Protein AF-A0A7S1LJ61-F1 (afdb_monomer)

Radius of gyration: 18.58 Å; Cα contacts (8 Å, |Δi|>4): 278; chains: 1; bounding box: 31×57×50 Å

Foldseek 3Di:
DQFPPDDDDDAPAEDDDDPQKDKDKWWFADPPDDVRHTWIKIWIAAQVPQKIWIWTDDPPRPDHIFTLDIGRHNSQKDKDWAADPPHRGTWIWIDHPVDQKIFTWDAPRPQSVVCSVDVVDDGDPDDRIGGDDMDGPCVVCVPPDDPPPDDPDD

Mean predicted aligned error: 9.32 Å

Solvent-accessible surface area (backbone atoms only — not comparable to full-atom values): 9414 Å² total; per-residue (Å²): 120,72,57,94,94,57,85,85,63,89,66,84,45,66,83,91,73,64,95,71,50,44,79,44,82,45,69,30,42,56,97,85,51,59,98,84,51,53,48,33,31,41,38,36,29,26,56,89,73,32,27,34,38,32,29,39,52,54,87,56,60,88,47,62,56,41,81,64,49,76,44,88,33,71,22,69,45,44,76,46,77,42,82,47,92,95,51,47,57,41,37,34,36,39,33,33,86,91,47,74,44,31,32,41,23,45,58,46,51,68,63,38,49,49,23,71,74,36,87,89,43,75,67,65,90,68,62,50,70,37,82,73,46,76,45,51,53,68,72,79,52,66,73,78,88,83,80,90,82,86,88,84,87,133

pLDDT: mean 79.07, std 14.18, range [35.69, 95.31]

Organism: Alexandrium catenella (NCBI:txid2925)

Nearest PDB structures (foldseek):
  5ee2-assembly1_A  TM=3.865E-01  e=3.041E+00  Neisseria gonorrhoeae FA 1090
  6ww7-assembly1_A  TM=4.363E-01  e=5.868E+00  Homo sapiens
  8eoi-assembly1_A  TM=4.225E-01  e=4.713E+00  Homo sapiens
  4dy7-assembly1_C  TM=2.959E-01  e=4.224E+00  Homo sapiens
  3f5n-assembly3_C  TM=3.085E-01  e=8.610E+00  Homo sapiens

Sequence (154 aa):
IADPGKPWTKLSQVPKFSPKVRLLPVYTKTRAGTVGDFEVALFCVDKGTNEITIYHVPKDTEKPWLLVSTLPFPGDTRLSCIYVPGKPEPLLMAGSPTERMQKLCHLNLIEWCTAKLDERMSPPKAPVIEEKFSRKMASLWPEGGRDTSQEAAA

Structure (mmCIF, N/CA/C/O backbone):
data_AF-A0A7S1LJ61-F1
#
_entry.id   AF-A0A7S1LJ61-F1
#
loop_
_atom_site.group_PDB
_atom_site.id
_atom_site.type_symbol
_atom_site.label_atom_id
_atom_site.label_alt_id
_atom_site.label_comp_id
_atom_site.label_asym_id
_atom_site.label_entity_id
_atom_site.label_seq_id
_atom_site.pdbx_PDB_ins_code
_atom_site.Cartn_x
_atom_site.Cartn_y
_atom_site.Cartn_z
_atom_site.occupancy
_atom_site.B_iso_or_equiv
_atom_site.auth_seq_id
_atom_site.auth_comp_id
_atom_site.auth_asym_id
_atom_site.auth_atom_id
_atom_site.pdbx_PDB_model_num
ATOM 1 N N . ILE A 1 1 ? -8.818 -9.831 -5.832 1.00 58.34 1 ILE A N 1
ATOM 2 C CA . ILE A 1 1 ? -7.838 -9.054 -6.631 1.00 58.34 1 ILE A CA 1
ATOM 3 C C . ILE A 1 1 ? -6.490 -9.744 -6.459 1.00 58.34 1 ILE A C 1
ATOM 5 O O . ILE A 1 1 ? -5.686 -9.294 -5.664 1.00 58.34 1 ILE A O 1
ATOM 9 N N . ALA A 1 2 ? -6.309 -10.916 -7.064 1.00 56.06 2 ALA A N 1
ATOM 10 C CA . ALA A 1 2 ? -5.091 -11.709 -6.864 1.00 56.06 2 ALA A CA 1
ATOM 11 C C . ALA A 1 2 ? -4.227 -11.753 -8.130 1.00 56.06 2 ALA A C 1
ATOM 13 O O . ALA A 1 2 ? -3.018 -11.897 -8.030 1.00 56.06 2 ALA A O 1
ATOM 14 N N . ASP A 1 3 ? -4.836 -11.577 -9.308 1.00 62.16 3 ASP A N 1
ATOM 15 C CA . ASP A 1 3 ? -4.152 -11.766 -10.582 1.00 62.16 3 ASP A CA 1
ATOM 16 C C . ASP A 1 3 ? -4.640 -10.742 -11.629 1.00 62.16 3 ASP A C 1
ATOM 18 O O . ASP A 1 3 ? -5.834 -10.731 -11.968 1.00 62.16 3 ASP A O 1
ATOM 22 N N . PRO A 1 4 ? -3.771 -9.825 -12.095 1.00 63.12 4 PRO A N 1
ATOM 23 C CA . PRO A 1 4 ? -4.104 -8.873 -13.148 1.00 63.12 4 PRO A CA 1
ATOM 24 C C . PRO A 1 4 ? -4.562 -9.577 -14.435 1.00 63.12 4 PRO A C 1
ATOM 26 O O . PRO A 1 4 ? -3.867 -10.423 -14.980 1.00 63.12 4 PRO A O 1
ATOM 29 N N . GLY A 1 5 ? -5.726 -9.194 -14.965 1.00 66.75 5 GLY A N 1
ATOM 30 C CA . GLY A 1 5 ? -6.249 -9.745 -16.224 1.00 66.75 5 GLY A CA 1
ATOM 31 C C . GLY A 1 5 ? -7.069 -11.032 -16.084 1.00 66.75 5 GLY A C 1
ATOM 32 O O . GLY A 1 5 ? -7.640 -11.484 -17.075 1.00 66.75 5 GLY A O 1
ATOM 33 N N . LYS A 1 6 ? -7.205 -11.591 -14.872 1.00 70.62 6 LYS A N 1
ATOM 34 C CA . LYS A 1 6 ? -8.151 -12.682 -14.589 1.00 70.62 6 LYS A CA 1
ATOM 35 C C . LYS A 1 6 ? -9.503 -12.163 -14.071 1.00 70.62 6 LYS A C 1
ATOM 37 O O . LYS A 1 6 ? -9.570 -11.056 -13.524 1.00 70.62 6 LYS A O 1
ATOM 42 N N . PRO A 1 7 ? -10.587 -12.957 -14.205 1.00 74.94 7 PRO A N 1
ATOM 43 C CA . PRO A 1 7 ? -11.877 -12.641 -13.602 1.00 74.94 7 PRO A CA 1
ATOM 44 C C . PRO A 1 7 ? -11.768 -12.404 -12.096 1.00 74.94 7 PRO A C 1
ATOM 46 O O . PRO A 1 7 ? -10.945 -13.003 -11.402 1.00 74.94 7 PRO A O 1
ATOM 49 N N . TRP A 1 8 ? -12.613 -11.519 -11.576 1.00 76.12 8 TRP A N 1
ATOM 50 C CA . TRP A 1 8 ? -12.607 -11.202 -10.155 1.00 76.12 8 TRP A CA 1
ATOM 51 C C . TRP A 1 8 ? -13.253 -12.319 -9.341 1.00 76.12 8 TRP A C 1
ATOM 53 O O . TRP A 1 8 ? -14.421 -12.649 -9.534 1.00 76.12 8 TRP A O 1
ATOM 63 N N . THR A 1 9 ? -12.506 -12.842 -8.373 1.00 74.44 9 THR A N 1
ATOM 64 C CA . THR A 1 9 ? -13.010 -13.812 -7.397 1.00 74.44 9 THR A CA 1
ATOM 65 C C . THR A 1 9 ? -13.442 -13.105 -6.118 1.00 74.44 9 THR A C 1
ATOM 67 O O . THR A 1 9 ? -12.702 -12.279 -5.569 1.00 74.44 9 THR A O 1
ATOM 70 N N . LYS A 1 10 ? -14.635 -13.444 -5.624 1.00 75.75 10 LYS A N 1
ATOM 71 C CA . LYS A 1 10 ? -15.120 -13.003 -4.314 1.00 75.75 10 LYS A CA 1
ATOM 72 C C . LYS A 1 10 ? -14.376 -13.761 -3.214 1.00 75.75 10 LYS A C 1
ATOM 74 O O . LYS A 1 10 ? -14.294 -14.981 -3.264 1.00 75.75 10 LYS A O 1
ATOM 79 N N . LEU A 1 11 ? -13.872 -13.039 -2.218 1.00 76.25 11 LEU A N 1
ATOM 80 C CA . LEU A 1 11 ? -13.187 -13.615 -1.059 1.00 76.25 11 LEU A CA 1
ATOM 81 C C . LEU A 1 11 ? -14.105 -13.587 0.167 1.00 76.25 11 LEU A C 1
ATOM 83 O O . LEU A 1 11 ? -14.858 -12.629 0.353 1.00 76.25 11 LEU A O 1
ATOM 87 N N . SER A 1 12 ? -14.045 -14.636 0.988 1.00 75.44 12 SER A N 1
ATOM 88 C CA . SER A 1 12 ? -14.852 -14.781 2.208 1.00 75.44 12 SER A CA 1
ATOM 89 C C . SER A 1 12 ? -14.212 -14.110 3.428 1.00 75.44 12 SER A C 1
ATOM 91 O O . SER A 1 12 ? -14.933 -13.622 4.294 1.00 75.44 12 SER A O 1
ATOM 93 N N . GLN A 1 13 ? -12.878 -14.030 3.477 1.00 83.44 13 GLN A N 1
ATOM 94 C CA . GLN A 1 13 ? -12.122 -13.502 4.618 1.00 83.44 13 GLN A CA 1
ATOM 95 C C . GLN A 1 13 ? -11.431 -12.166 4.307 1.00 83.44 13 GLN A C 1
ATOM 97 O O . GLN A 1 13 ? -10.204 -12.060 4.294 1.00 83.44 13 GLN A O 1
ATOM 102 N N . VAL A 1 14 ? -12.231 -11.132 4.039 1.00 85.81 14 VAL A N 1
ATOM 103 C CA . VAL A 1 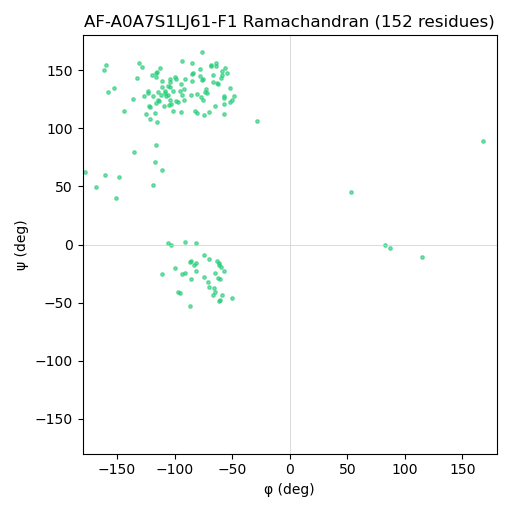14 ? -11.735 -9.766 3.797 1.00 85.81 14 VAL A CA 1
ATOM 104 C C . VAL A 1 14 ? -11.866 -8.886 5.047 1.00 85.81 14 VAL A C 1
ATOM 106 O O . VAL A 1 14 ? -12.858 -9.013 5.772 1.00 85.81 14 VAL A O 1
ATOM 109 N N . PRO A 1 15 ? -10.918 -7.963 5.304 1.00 88.94 15 PRO A N 1
ATOM 110 C CA . PRO A 1 15 ? -11.065 -6.973 6.363 1.00 88.94 15 PRO A CA 1
ATOM 111 C C . PRO A 1 15 ? -12.308 -6.105 6.145 1.00 88.94 15 PRO A C 1
ATOM 113 O O . PRO A 1 15 ? -12.712 -5.830 5.012 1.00 88.94 15 PRO A O 1
ATOM 116 N N . LYS A 1 16 ? -12.915 -5.639 7.239 1.00 88.56 16 LYS A N 1
ATOM 117 C CA . LYS A 1 16 ? -13.991 -4.646 7.163 1.00 88.56 16 LYS A CA 1
ATOM 118 C C . LYS A 1 16 ? -13.381 -3.279 6.895 1.00 88.56 16 LYS A C 1
ATOM 120 O O . LYS A 1 16 ? -12.528 -2.828 7.654 1.00 88.56 16 LYS A O 1
ATOM 125 N N . PHE A 1 17 ? -13.863 -2.608 5.857 1.00 88.31 17 PHE A N 1
ATOM 126 C CA . PHE A 1 17 ? -13.445 -1.252 5.535 1.00 88.31 17 PHE A CA 1
ATOM 127 C C . PHE A 1 17 ? -14.578 -0.253 5.739 1.00 88.31 17 PHE A C 1
ATOM 129 O O . PHE A 1 17 ? -15.756 -0.594 5.594 1.00 88.31 17 PHE A O 1
ATOM 136 N N . SER A 1 18 ? -14.224 0.995 6.045 1.00 88.44 18 SER A N 1
ATOM 137 C CA . SER A 1 18 ? -15.207 2.072 6.046 1.00 88.44 18 SER A CA 1
ATOM 138 C C . SER A 1 18 ? -15.686 2.362 4.614 1.00 88.44 18 SER A C 1
ATOM 140 O O . SER A 1 18 ? -14.935 2.166 3.655 1.00 88.44 18 SER A O 1
ATOM 142 N N . PRO A 1 19 ? -16.898 2.911 4.429 1.00 86.38 19 PRO A N 1
ATOM 143 C CA . PRO A 1 19 ? -17.390 3.296 3.103 1.00 86.38 19 PRO A CA 1
ATOM 144 C C . PRO A 1 19 ? -16.566 4.394 2.413 1.00 86.38 19 PRO A C 1
ATOM 146 O O . PRO A 1 19 ? -16.761 4.655 1.230 1.00 86.38 19 PRO A O 1
ATOM 149 N N . LYS A 1 20 ? -15.690 5.084 3.157 1.00 85.44 20 LYS A N 1
ATOM 150 C CA . LYS A 1 20 ? -14.871 6.201 2.665 1.00 85.44 20 LYS A CA 1
ATOM 151 C C . LYS A 1 20 ? -13.419 5.802 2.409 1.00 85.44 20 LYS A C 1
ATOM 153 O O . LYS A 1 20 ? -12.633 6.661 2.002 1.00 85.44 20 LYS A O 1
ATOM 158 N N . VAL A 1 21 ? -13.067 4.538 2.651 1.00 91.06 21 VAL A N 1
ATOM 159 C CA . VAL A 1 21 ? -11.721 4.033 2.407 1.00 91.06 21 VAL A CA 1
ATOM 160 C C . VAL A 1 21 ? -11.366 4.187 0.927 1.00 91.06 21 VAL A C 1
ATOM 162 O O . VAL A 1 21 ? -12.193 3.983 0.035 1.00 91.06 21 VAL A O 1
ATOM 165 N N . ARG A 1 22 ? -10.109 4.513 0.651 1.00 90.50 22 ARG A N 1
ATOM 166 C CA . ARG A 1 22 ? -9.529 4.423 -0.688 1.00 90.50 22 ARG A CA 1
ATOM 167 C C . ARG A 1 22 ? -8.610 3.224 -0.734 1.00 90.50 22 ARG A C 1
ATOM 169 O O . ARG A 1 22 ? -7.744 3.082 0.124 1.00 90.50 22 ARG A O 1
ATOM 176 N N . LEU A 1 23 ? -8.812 2.382 -1.738 1.00 90.75 23 LEU A N 1
ATOM 177 C CA . LEU A 1 23 ? -8.101 1.123 -1.892 1.00 90.75 23 LEU A CA 1
ATOM 178 C C . LEU A 1 23 ? -7.184 1.204 -3.109 1.00 90.75 23 LEU A C 1
ATOM 180 O O . LEU A 1 23 ? -7.638 1.549 -4.200 1.00 90.75 23 LEU A O 1
ATOM 184 N N . LEU A 1 24 ? -5.912 0.861 -2.926 1.00 90.94 24 LEU A N 1
ATOM 185 C CA . LEU A 1 24 ? -4.953 0.699 -4.012 1.00 90.94 24 LEU A CA 1
ATOM 186 C C . LEU A 1 24 ? -4.321 -0.697 -3.925 1.00 90.94 24 LEU A C 1
ATOM 188 O O . LEU A 1 24 ? -3.569 -0.957 -2.984 1.00 90.94 24 LEU A O 1
ATOM 192 N N . PRO A 1 25 ? -4.597 -1.600 -4.881 1.00 89.25 25 PRO A N 1
ATOM 193 C CA . PRO A 1 25 ? -3.831 -2.830 -5.003 1.00 89.25 25 PRO A CA 1
ATOM 194 C C . PRO A 1 25 ? -2.429 -2.523 -5.538 1.00 89.25 25 PRO A C 1
ATOM 196 O O . PRO A 1 25 ? -2.269 -1.838 -6.550 1.00 89.25 25 PRO A O 1
ATOM 199 N N . VAL A 1 26 ? -1.419 -3.051 -4.856 1.00 88.94 26 VAL A N 1
ATOM 200 C CA . VAL A 1 26 ? -0.005 -2.968 -5.219 1.00 88.94 26 VAL A CA 1
ATOM 201 C C . VAL A 1 26 ? 0.478 -4.373 -5.536 1.00 88.94 26 VAL A C 1
ATOM 203 O O . VAL A 1 26 ? 0.354 -5.278 -4.714 1.00 88.94 26 VAL A O 1
ATOM 206 N N . TYR A 1 27 ? 1.032 -4.538 -6.732 1.00 86.12 27 TYR A N 1
ATOM 207 C CA . TYR A 1 27 ? 1.554 -5.807 -7.222 1.00 86.12 27 TYR A CA 1
ATOM 208 C C . TYR A 1 27 ? 3.077 -5.771 -7.157 1.00 86.12 27 TYR A C 1
ATOM 210 O O . TYR A 1 27 ? 3.698 -4.877 -7.738 1.00 86.12 27 TYR A O 1
ATOM 218 N N . THR A 1 28 ? 3.679 -6.735 -6.470 1.00 85.56 28 THR A N 1
ATOM 219 C CA . THR A 1 28 ? 5.136 -6.894 -6.401 1.00 85.56 28 THR A CA 1
ATOM 220 C C . THR A 1 28 ? 5.553 -8.206 -7.049 1.00 85.56 28 THR A C 1
ATOM 222 O O . THR A 1 28 ? 4.809 -9.186 -7.051 1.00 85.56 28 THR A O 1
ATOM 225 N N . LYS A 1 29 ? 6.747 -8.225 -7.644 1.00 81.25 29 LYS A N 1
ATOM 226 C CA . LYS A 1 29 ? 7.353 -9.435 -8.208 1.00 81.25 29 LYS A CA 1
ATOM 227 C C . LYS A 1 29 ? 8.352 -9.992 -7.209 1.00 81.25 29 LYS A C 1
ATOM 229 O O . LYS A 1 29 ? 9.302 -9.305 -6.832 1.00 81.25 29 LYS A O 1
ATOM 234 N N . THR A 1 30 ? 8.186 -11.244 -6.809 1.00 69.06 30 THR A N 1
ATOM 235 C CA . THR A 1 30 ? 9.206 -11.936 -6.016 1.00 69.06 30 THR A CA 1
ATOM 236 C C . THR A 1 30 ? 10.365 -12.351 -6.924 1.00 69.06 30 THR A C 1
ATOM 238 O O . THR A 1 30 ? 10.167 -12.750 -8.070 1.00 69.06 30 THR A O 1
ATOM 241 N N . ARG A 1 31 ? 11.609 -12.252 -6.427 1.00 58.91 31 ARG A N 1
ATOM 242 C CA . ARG A 1 31 ? 12.828 -12.561 -7.210 1.00 58.91 31 ARG A CA 1
ATOM 243 C C . ARG A 1 31 ? 12.886 -14.004 -7.738 1.00 58.91 31 ARG A C 1
ATOM 245 O O . ARG A 1 31 ? 13.652 -14.258 -8.657 1.00 58.91 31 ARG A O 1
ATOM 252 N N . ALA A 1 32 ? 12.116 -14.922 -7.153 1.00 58.53 32 ALA A N 1
ATOM 253 C CA . ALA A 1 32 ? 12.102 -16.347 -7.488 1.00 58.53 32 ALA A CA 1
ATOM 254 C C . ALA A 1 32 ? 10.854 -16.794 -8.279 1.00 58.53 32 ALA A C 1
ATOM 256 O O . ALA A 1 32 ? 10.707 -17.983 -8.547 1.00 58.53 32 ALA A O 1
ATOM 257 N N . GLY A 1 33 ? 9.939 -15.876 -8.611 1.00 54.03 33 GLY A N 1
ATOM 258 C CA . GLY A 1 33 ? 8.676 -16.212 -9.269 1.00 54.03 33 GLY A CA 1
ATOM 259 C C . GLY A 1 33 ? 8.820 -16.487 -10.767 1.00 54.03 33 GLY A C 1
ATOM 260 O O . GLY A 1 33 ? 9.672 -15.914 -11.450 1.00 54.03 33 GLY A O 1
ATOM 261 N N . THR A 1 34 ? 7.942 -17.340 -11.290 1.00 52.94 34 THR A N 1
ATOM 262 C CA . THR A 1 34 ? 7.726 -17.503 -12.731 1.00 52.94 34 THR A CA 1
ATOM 263 C C . THR A 1 34 ? 7.170 -16.214 -13.343 1.00 52.94 34 THR A C 1
ATOM 265 O O . THR A 1 34 ? 6.567 -15.383 -12.661 1.00 52.94 34 THR A O 1
ATOM 268 N N . VAL A 1 35 ? 7.365 -16.012 -14.651 1.00 56.03 35 VAL A N 1
ATOM 269 C CA . VAL A 1 35 ? 6.776 -14.866 -15.362 1.00 56.03 35 VAL A CA 1
ATOM 270 C C . VAL A 1 35 ? 5.252 -14.905 -15.190 1.00 56.03 35 VAL A C 1
ATOM 272 O O . VAL A 1 35 ? 4.601 -15.801 -15.715 1.00 56.03 35 VAL A O 1
ATOM 275 N N . GLY A 1 36 ? 4.700 -13.938 -14.451 1.00 60.12 36 GLY A N 1
ATOM 276 C CA . GLY A 1 36 ? 3.266 -13.852 -14.146 1.00 60.12 36 GLY A CA 1
ATOM 277 C C . GLY A 1 36 ? 2.909 -14.016 -12.666 1.00 60.12 36 GLY A C 1
ATOM 278 O O . GLY A 1 36 ? 1.788 -13.689 -12.295 1.00 60.12 36 GLY A O 1
ATOM 279 N N . ASP A 1 37 ? 3.846 -14.437 -11.809 1.00 69.62 37 ASP A N 1
ATOM 280 C CA . ASP A 1 37 ? 3.607 -14.504 -10.365 1.00 69.62 37 ASP A CA 1
ATOM 281 C C . ASP A 1 37 ? 3.805 -13.141 -9.700 1.00 69.62 37 ASP A C 1
ATOM 283 O O . ASP A 1 37 ? 4.917 -12.607 -9.630 1.00 69.62 37 ASP A O 1
ATOM 287 N N . PHE A 1 38 ? 2.713 -12.598 -9.168 1.00 77.31 38 PHE A N 1
ATOM 288 C CA . PHE A 1 38 ? 2.723 -11.393 -8.352 1.00 77.31 38 PHE A CA 1
ATOM 289 C C . PHE A 1 38 ? 2.263 -11.711 -6.934 1.00 77.31 38 PHE A C 1
ATOM 291 O O . PHE A 1 38 ? 1.364 -12.525 -6.721 1.00 77.31 38 PHE A O 1
ATOM 298 N N . GLU A 1 39 ? 2.865 -11.029 -5.969 1.00 85.12 39 GLU A N 1
ATOM 299 C CA . GLU A 1 39 ? 2.271 -10.867 -4.649 1.00 85.12 39 GLU A CA 1
ATOM 300 C C . GLU A 1 39 ? 1.431 -9.596 -4.650 1.00 85.12 39 GLU A C 1
ATOM 302 O O . GLU A 1 39 ? 1.790 -8.593 -5.279 1.00 85.12 39 GLU A O 1
ATOM 307 N N . VAL A 1 40 ? 0.297 -9.638 -3.954 1.00 87.50 40 VAL A N 1
ATOM 308 C CA . VAL A 1 40 ? -0.624 -8.504 -3.887 1.00 87.50 40 VAL A CA 1
ATOM 309 C C . VAL A 1 40 ? -0.677 -7.971 -2.467 1.00 87.50 40 VAL A C 1
ATOM 311 O O . VAL A 1 40 ? -0.886 -8.715 -1.508 1.00 87.50 40 VAL A O 1
ATOM 314 N N . ALA A 1 41 ? -0.533 -6.658 -2.335 1.00 90.69 41 ALA A N 1
ATOM 315 C CA . ALA A 1 41 ? -0.901 -5.936 -1.130 1.00 90.69 41 ALA A CA 1
ATOM 316 C C . ALA A 1 41 ? -2.027 -4.945 -1.420 1.00 90.69 41 ALA A C 1
ATOM 318 O O . ALA A 1 41 ? -2.100 -4.381 -2.510 1.00 90.69 41 ALA A O 1
ATOM 319 N N . LEU A 1 42 ? -2.895 -4.704 -0.440 1.00 92.44 42 LEU A N 1
ATOM 320 C CA . LEU A 1 42 ? -3.913 -3.666 -0.506 1.00 92.44 42 LEU A CA 1
ATOM 321 C C . LEU A 1 42 ? -3.576 -2.528 0.451 1.00 92.44 42 LEU A C 1
ATOM 323 O O . LEU A 1 42 ? -3.509 -2.714 1.666 1.00 92.44 42 LEU A O 1
ATOM 327 N N . PHE A 1 43 ? -3.398 -1.343 -0.118 1.00 94.12 43 PHE A N 1
ATOM 328 C CA . PHE A 1 43 ? -3.176 -0.102 0.609 1.00 94.12 43 PHE A CA 1
ATOM 329 C C . PHE A 1 43 ? -4.535 0.552 0.842 1.00 94.12 43 PHE A C 1
ATOM 331 O O . PHE A 1 43 ? -5.284 0.778 -0.109 1.00 94.12 43 PHE A O 1
ATOM 338 N N . CYS A 1 44 ? -4.851 0.837 2.099 1.00 93.88 44 CYS A N 1
ATOM 339 C CA . CYS A 1 44 ? -6.152 1.327 2.534 1.00 93.88 44 CYS A CA 1
ATOM 340 C C . CYS A 1 44 ? -5.961 2.677 3.224 1.00 93.88 44 CYS A C 1
ATOM 342 O O . CYS A 1 44 ? -5.428 2.721 4.328 1.00 93.88 44 CYS A O 1
ATOM 344 N N . VAL A 1 45 ? -6.370 3.768 2.578 1.00 93.25 45 VAL A N 1
ATOM 345 C CA . VAL A 1 45 ? -6.289 5.123 3.147 1.00 93.25 45 VAL A CA 1
ATOM 346 C C . VAL A 1 45 ? -7.675 5.541 3.608 1.00 93.25 45 VAL A C 1
ATOM 348 O O . VAL A 1 45 ? -8.600 5.600 2.792 1.00 93.25 45 VAL A O 1
ATOM 351 N N . ASP A 1 46 ? -7.825 5.839 4.896 1.00 89.06 46 ASP A N 1
ATOM 352 C CA . ASP A 1 46 ? -9.100 6.273 5.467 1.00 89.06 46 ASP A CA 1
ATOM 353 C C . ASP A 1 46 ? -9.026 7.726 5.957 1.00 89.06 46 ASP A C 1
ATOM 355 O O . ASP A 1 46 ? -8.212 8.093 6.807 1.00 89.06 46 ASP A O 1
ATOM 359 N N . LYS A 1 47 ? -9.928 8.569 5.436 1.00 82.69 47 LYS A N 1
ATOM 360 C CA . LYS A 1 47 ? -10.063 9.974 5.845 1.00 82.69 47 LYS A CA 1
ATOM 361 C C . LYS A 1 47 ? -10.450 10.128 7.317 1.00 82.69 47 LYS A C 1
ATOM 363 O O . LYS A 1 47 ? -10.131 11.149 7.917 1.00 82.69 47 LYS A O 1
ATOM 368 N N . GLY A 1 48 ? -11.169 9.159 7.879 1.00 86.00 48 GLY A N 1
ATOM 369 C CA . GLY A 1 48 ? -11.618 9.195 9.267 1.00 86.00 48 GLY A CA 1
ATOM 370 C C . GLY A 1 48 ? -10.482 9.017 10.270 1.00 86.00 48 GLY A C 1
ATOM 371 O O . GLY A 1 48 ? -10.506 9.664 11.311 1.00 86.00 48 GLY A O 1
ATOM 372 N N . THR A 1 49 ? -9.493 8.177 9.954 1.00 88.12 49 THR A N 1
ATOM 373 C CA . THR A 1 49 ? -8.400 7.844 10.883 1.00 88.12 49 THR A CA 1
ATOM 374 C C . THR A 1 49 ? -7.114 8.614 10.607 1.00 88.12 49 THR A C 1
ATOM 376 O O . THR A 1 49 ? -6.305 8.754 11.515 1.00 88.12 49 THR A O 1
ATOM 379 N N . ASN A 1 50 ? -6.930 9.165 9.398 1.00 89.56 50 ASN A N 1
ATOM 380 C CA . ASN A 1 50 ? -5.638 9.707 8.951 1.00 89.56 50 ASN A CA 1
ATOM 381 C C . ASN A 1 50 ? -4.508 8.679 9.096 1.00 89.56 50 ASN A C 1
ATOM 383 O O . ASN A 1 50 ? -3.400 8.978 9.549 1.00 89.56 50 ASN A O 1
ATOM 387 N N . GLU A 1 51 ? -4.809 7.457 8.672 1.00 92.06 51 GLU A N 1
ATOM 388 C CA . GLU A 1 51 ? -3.861 6.360 8.620 1.00 92.06 51 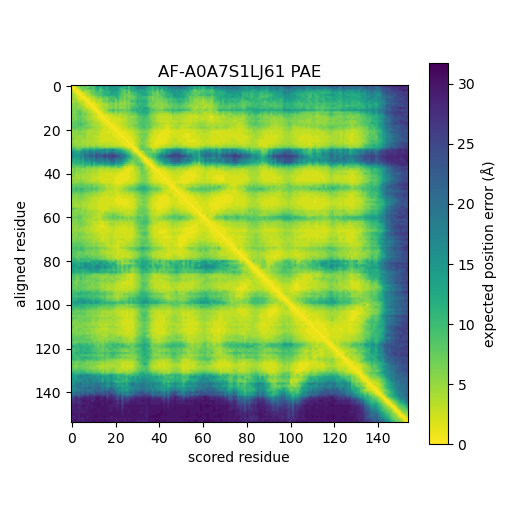GLU A CA 1
ATOM 389 C C . GLU A 1 51 ? -3.912 5.687 7.254 1.00 92.06 51 GLU A C 1
ATOM 391 O O . GLU A 1 51 ? -4.926 5.706 6.542 1.00 92.06 51 GLU A O 1
ATOM 396 N N . ILE A 1 52 ? -2.798 5.044 6.918 1.00 93.44 52 ILE A N 1
ATOM 397 C CA . ILE A 1 52 ? -2.761 4.023 5.890 1.00 93.44 52 ILE A CA 1
ATOM 398 C C . ILE A 1 52 ? -2.585 2.658 6.539 1.00 93.44 52 ILE A C 1
ATOM 400 O O . ILE A 1 52 ? -1.660 2.436 7.321 1.00 93.44 52 ILE A O 1
ATOM 404 N N . THR A 1 53 ? -3.467 1.733 6.184 1.00 95.31 53 THR A N 1
ATOM 405 C CA . THR A 1 53 ? -3.378 0.328 6.573 1.00 95.31 53 THR A CA 1
ATOM 406 C C . THR A 1 53 ? -2.997 -0.504 5.360 1.00 95.31 53 THR A C 1
ATOM 408 O O . THR A 1 53 ? -3.599 -0.378 4.292 1.00 95.31 53 THR A O 1
ATOM 411 N N . ILE A 1 54 ? -1.992 -1.358 5.513 1.00 94.69 54 ILE A N 1
ATOM 412 C CA . ILE A 1 54 ? -1.449 -2.175 4.432 1.00 94.69 54 ILE A CA 1
ATOM 413 C C . ILE A 1 54 ? -1.693 -3.637 4.770 1.00 94.69 54 ILE A C 1
ATOM 415 O O . ILE A 1 54 ? -1.226 -4.133 5.797 1.00 94.69 54 ILE A O 1
ATOM 419 N N . TYR A 1 55 ? -2.402 -4.325 3.883 1.00 94.38 55 TYR A N 1
ATOM 420 C CA . TYR A 1 55 ? -2.659 -5.755 3.988 1.00 94.38 55 TYR A CA 1
ATOM 421 C C . TYR A 1 55 ? -1.920 -6.513 2.900 1.00 94.38 55 TYR A C 1
ATOM 423 O O . TYR A 1 55 ? -1.905 -6.075 1.756 1.00 94.38 55 TYR A O 1
ATOM 431 N N . HIS A 1 56 ? -1.379 -7.676 3.231 1.00 91.31 56 HIS A N 1
ATOM 432 C CA . HIS A 1 56 ? -0.997 -8.679 2.253 1.00 91.31 56 HIS A CA 1
ATOM 433 C C . HIS A 1 56 ? -2.221 -9.547 1.934 1.00 91.31 56 HIS A C 1
ATOM 435 O O . HIS A 1 56 ? -2.906 -10.034 2.840 1.00 91.31 56 HIS A O 1
ATOM 441 N N . VAL A 1 57 ? -2.514 -9.699 0.643 1.00 89.06 57 VAL A N 1
ATOM 442 C CA . VAL A 1 57 ? -3.642 -10.485 0.142 1.00 89.06 57 VAL A CA 1
ATOM 443 C C . VAL A 1 57 ? -3.126 -11.888 -0.185 1.00 89.06 57 VAL A C 1
ATOM 445 O O . VAL A 1 57 ? -2.322 -12.023 -1.109 1.00 89.06 57 VAL A O 1
ATOM 448 N N . PRO A 1 58 ? -3.565 -12.934 0.536 1.00 84.44 58 PRO A N 1
ATOM 449 C CA . PRO A 1 58 ? -3.086 -14.286 0.294 1.00 84.44 58 PRO A CA 1
ATOM 450 C C . PRO A 1 58 ? -3.548 -14.795 -1.075 1.00 84.44 58 PRO A C 1
ATOM 452 O O . PRO A 1 58 ? -4.658 -14.504 -1.527 1.00 84.44 58 PRO A O 1
ATOM 455 N N . LYS A 1 59 ? -2.701 -15.607 -1.721 1.00 80.19 59 LYS A N 1
ATOM 456 C CA . LYS A 1 59 ? -3.074 -16.346 -2.941 1.00 80.19 59 LYS A CA 1
ATOM 457 C C . LYS A 1 59 ? -4.152 -17.392 -2.661 1.00 80.19 59 LYS A C 1
ATOM 459 O O . LYS A 1 59 ? -5.043 -17.599 -3.478 1.00 80.19 59 LYS A O 1
ATOM 464 N N . ASP A 1 60 ? -4.056 -18.031 -1.500 1.00 82.44 60 ASP A N 1
ATOM 465 C CA . ASP A 1 60 ? -5.070 -18.940 -0.985 1.00 82.44 60 ASP A CA 1
ATOM 466 C C . ASP A 1 60 ? -6.278 -18.136 -0.489 1.00 82.44 60 ASP A C 1
ATOM 468 O O . ASP A 1 60 ? -6.199 -17.406 0.501 1.00 82.44 60 ASP A O 1
ATOM 472 N N . THR A 1 61 ? -7.395 -18.264 -1.202 1.00 77.00 61 THR A N 1
ATOM 473 C CA . THR A 1 61 ? -8.613 -17.484 -0.965 1.00 77.00 61 THR A CA 1
ATOM 474 C C . THR A 1 61 ? -9.342 -17.844 0.326 1.00 77.00 61 THR A C 1
ATOM 476 O O . THR A 1 61 ? -10.247 -17.109 0.728 1.00 77.00 61 THR A O 1
ATOM 479 N N . GLU A 1 62 ? -8.977 -18.960 0.960 1.00 83.31 62 GLU A N 1
ATOM 480 C CA . GLU A 1 62 ? -9.553 -19.397 2.234 1.00 83.31 62 GLU A CA 1
ATOM 481 C C . GLU A 1 62 ? -8.842 -18.778 3.442 1.00 83.31 62 GLU A C 1
ATOM 483 O O . GLU A 1 62 ? -9.389 -18.775 4.547 1.00 83.31 62 GLU A O 1
ATOM 488 N N . LYS A 1 63 ? -7.647 -18.207 3.240 1.00 85.44 63 LYS A N 1
ATOM 489 C CA . LYS A 1 63 ? -6.871 -17.570 4.306 1.00 85.44 63 LYS A CA 1
ATOM 490 C C . LYS A 1 63 ? -7.286 -16.112 4.527 1.00 85.44 63 LYS A C 1
ATOM 492 O O . LYS A 1 63 ? -7.627 -15.407 3.572 1.00 85.44 63 LYS A O 1
ATOM 497 N N . PRO A 1 64 ? -7.213 -15.624 5.777 1.00 88.62 64 PRO A N 1
ATOM 498 C CA . PRO A 1 64 ? -7.457 -14.222 6.068 1.00 88.62 64 PRO A CA 1
ATOM 499 C C . PRO A 1 64 ? -6.349 -13.348 5.489 1.00 88.62 64 PRO A C 1
ATOM 501 O O . PRO A 1 64 ? -5.198 -13.762 5.341 1.00 88.62 64 PRO A O 1
ATOM 504 N N . TRP A 1 65 ? -6.697 -12.097 5.210 1.00 90.62 65 TRP A N 1
ATOM 505 C CA . TRP A 1 65 ? -5.713 -11.089 4.839 1.00 90.62 65 TRP A CA 1
ATOM 506 C C . TRP A 1 65 ? -4.795 -10.785 6.018 1.00 90.62 65 TRP A C 1
ATOM 508 O O . TRP A 1 65 ? -5.244 -10.670 7.159 1.00 90.62 65 TRP A O 1
ATOM 518 N N . LEU A 1 66 ? -3.510 -10.609 5.730 1.00 90.94 66 LEU A N 1
ATOM 519 C CA . LEU A 1 66 ? -2.493 -10.394 6.750 1.00 90.94 66 LEU A CA 1
ATOM 520 C C . LEU A 1 66 ? -2.217 -8.901 6.904 1.00 90.94 66 LEU A C 1
ATOM 522 O O . LEU A 1 66 ? -1.838 -8.239 5.940 1.00 90.94 66 LEU A O 1
ATOM 526 N N . LEU A 1 67 ? -2.388 -8.360 8.111 1.00 93.62 67 LEU A N 1
ATOM 527 C CA . LEU A 1 67 ? -2.023 -6.975 8.401 1.00 93.62 67 LEU A CA 1
ATOM 528 C C . LEU A 1 67 ? -0.495 -6.829 8.406 1.00 93.62 67 LEU A C 1
ATOM 530 O O . LEU A 1 67 ? 0.194 -7.367 9.276 1.00 93.62 67 LEU A O 1
ATOM 534 N N . VAL A 1 68 ? 0.027 -6.067 7.447 1.00 93.62 68 VAL A N 1
ATOM 535 C CA . VAL A 1 68 ? 1.465 -5.817 7.305 1.00 93.62 68 VAL A CA 1
ATOM 536 C C . VAL A 1 68 ? 1.884 -4.640 8.172 1.00 93.62 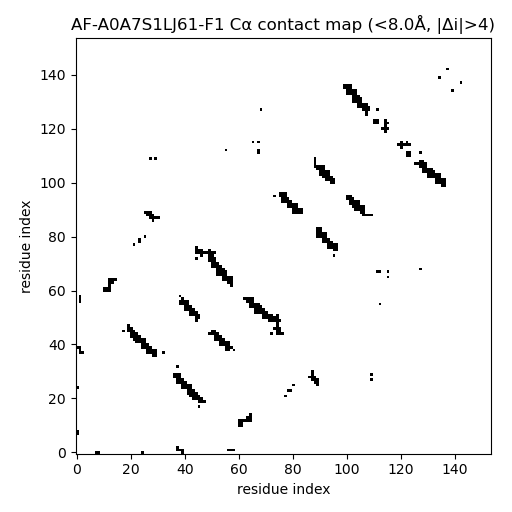68 VAL A C 1
ATOM 538 O O . VAL A 1 68 ? 2.809 -4.759 8.977 1.00 93.62 68 VAL A O 1
ATOM 541 N N . SER A 1 69 ? 1.201 -3.504 8.026 1.00 93.25 69 SER A N 1
ATOM 542 C CA . SER A 1 69 ? 1.545 -2.275 8.738 1.00 93.25 69 SER A CA 1
ATOM 543 C C . SER A 1 69 ? 0.368 -1.305 8.804 1.00 93.25 69 SER A C 1
ATOM 545 O O . SER A 1 69 ? -0.492 -1.299 7.921 1.00 93.25 69 SER A O 1
ATOM 547 N N . THR A 1 70 ? 0.385 -0.459 9.830 1.00 93.62 70 THR A N 1
ATOM 548 C CA . THR A 1 70 ? -0.458 0.731 9.952 1.00 93.62 70 THR A CA 1
ATOM 549 C C . THR A 1 70 ? 0.460 1.911 10.226 1.00 93.62 70 THR A C 1
ATOM 551 O O . THR A 1 70 ? 1.301 1.837 11.123 1.00 93.62 70 THR A O 1
ATOM 554 N N . LEU A 1 71 ? 0.330 2.977 9.441 1.00 92.25 71 LEU A N 1
ATOM 555 C CA . LEU A 1 71 ? 1.196 4.152 9.522 1.00 92.25 71 LEU A CA 1
ATOM 556 C C . LEU A 1 71 ? 0.344 5.430 9.536 1.00 92.25 71 LEU A C 1
ATOM 558 O O . LEU A 1 71 ? -0.648 5.490 8.803 1.00 92.25 71 LEU A O 1
ATOM 562 N N . PRO A 1 72 ? 0.738 6.470 10.295 1.00 91.00 72 PRO A N 1
ATOM 563 C CA . PRO A 1 72 ? 0.133 7.792 10.174 1.00 91.00 72 PRO A CA 1
ATOM 564 C C . PRO A 1 72 ? 0.264 8.302 8.737 1.00 91.00 72 PRO A C 1
ATOM 566 O O . PRO A 1 72 ? 1.363 8.317 8.175 1.00 91.00 72 PRO A O 1
ATOM 569 N N . PHE A 1 73 ? -0.851 8.694 8.123 1.00 89.31 73 PHE A N 1
ATOM 570 C CA . PHE A 1 73 ? -0.872 9.097 6.719 1.00 89.31 73 PHE A CA 1
ATOM 571 C C . PHE A 1 73 ? -2.082 9.988 6.423 1.00 89.31 73 PHE A C 1
ATOM 573 O O . PHE A 1 73 ? -3.194 9.610 6.780 1.00 89.31 73 PHE A O 1
ATOM 580 N N . PRO A 1 74 ? -1.940 11.147 5.752 1.00 88.56 74 PRO A N 1
ATOM 581 C CA . PRO A 1 74 ? -3.075 12.044 5.551 1.00 88.56 74 PRO A CA 1
ATOM 582 C C . PRO A 1 74 ? -4.219 11.328 4.827 1.00 88.56 74 PRO A C 1
ATOM 584 O O . PRO A 1 74 ? -4.046 10.813 3.718 1.00 88.56 74 PRO A O 1
ATOM 587 N N . GLY A 1 75 ? -5.394 11.266 5.451 1.00 86.88 75 GLY A N 1
ATOM 588 C CA . GLY A 1 75 ? -6.470 10.389 4.990 1.00 86.88 75 GLY A CA 1
ATOM 589 C C . GLY A 1 75 ? -7.187 10.888 3.726 1.00 86.88 75 GLY A C 1
ATOM 590 O O . GLY A 1 75 ? -7.987 10.181 3.113 1.00 86.88 75 GLY A O 1
ATOM 591 N N . ASP A 1 76 ? -6.896 12.113 3.292 1.00 87.69 76 ASP A N 1
ATOM 592 C CA . ASP A 1 76 ? -7.320 12.650 2.003 1.00 87.69 76 ASP A CA 1
ATOM 593 C C . ASP A 1 76 ? -6.301 12.411 0.878 1.00 87.69 76 ASP A C 1
ATOM 595 O O . ASP A 1 76 ? -6.578 12.784 -0.268 1.00 87.69 76 ASP A O 1
ATOM 599 N N . THR A 1 77 ? -5.190 11.723 1.160 1.00 87.69 77 THR A N 1
ATOM 600 C CA . THR A 1 77 ? -4.168 11.380 0.170 1.00 87.69 77 THR A CA 1
ATOM 601 C C . THR A 1 77 ? -4.730 10.483 -0.926 1.00 87.69 77 THR A C 1
ATOM 603 O O . THR A 1 77 ? -5.530 9.567 -0.704 1.00 87.69 77 THR A O 1
ATOM 606 N N . ARG A 1 78 ? -4.335 10.775 -2.160 1.00 87.62 78 ARG A N 1
ATOM 607 C CA . ARG A 1 78 ? -4.549 9.924 -3.325 1.00 87.62 78 ARG A CA 1
ATOM 608 C C . ARG A 1 78 ? -3.252 9.195 -3.614 1.00 87.62 78 ARG A C 1
ATOM 610 O O . ARG A 1 78 ? -2.189 9.807 -3.639 1.00 87.62 78 ARG A O 1
ATOM 617 N N . LEU A 1 79 ? -3.372 7.893 -3.816 1.00 86.88 79 LEU A N 1
ATOM 618 C CA . LEU A 1 79 ? -2.259 7.020 -4.127 1.00 86.88 79 LEU A CA 1
ATOM 619 C C . LEU A 1 79 ? -2.362 6.588 -5.586 1.00 86.88 79 LEU A C 1
ATOM 621 O O . LEU A 1 79 ? -3.421 6.148 -6.033 1.00 86.88 79 LEU A O 1
ATOM 625 N N . SER A 1 80 ? -1.257 6.689 -6.309 1.00 82.44 80 SER A N 1
ATOM 626 C CA . SER A 1 80 ? -1.116 6.184 -7.671 1.00 82.44 80 SER A CA 1
ATOM 627 C C . SER A 1 80 ? 0.219 5.473 -7.794 1.00 82.44 80 SER A C 1
ATOM 629 O O . SER A 1 80 ? 1.261 6.036 -7.483 1.00 82.44 80 SER A O 1
ATOM 631 N N . CYS A 1 81 ? 0.200 4.222 -8.229 1.00 78.19 81 CYS A N 1
ATOM 632 C CA . CYS A 1 81 ? 1.414 3.436 -8.381 1.00 78.19 81 CYS A CA 1
ATOM 633 C C . CYS A 1 81 ? 2.128 3.797 -9.696 1.00 78.19 81 CYS A C 1
ATOM 635 O O . CYS A 1 81 ? 1.498 3.803 -10.753 1.00 78.19 81 CYS A O 1
ATOM 637 N N . ILE A 1 82 ? 3.431 4.084 -9.631 1.00 75.00 82 ILE A N 1
ATOM 638 C CA . ILE A 1 82 ? 4.308 4.219 -10.798 1.00 75.00 82 ILE A CA 1
ATOM 639 C C . ILE A 1 82 ? 5.118 2.933 -10.935 1.00 75.00 82 ILE A C 1
ATOM 641 O O . ILE A 1 82 ? 5.967 2.600 -10.108 1.00 75.00 82 ILE A O 1
ATOM 645 N N . TYR A 1 83 ? 4.875 2.214 -12.022 1.00 73.56 83 TYR A N 1
ATOM 646 C CA . TYR A 1 83 ? 5.659 1.043 -12.381 1.00 73.56 83 TYR A CA 1
ATOM 647 C C . TYR A 1 83 ? 7.048 1.446 -12.891 1.00 73.56 83 TYR A C 1
ATOM 649 O O . TYR A 1 83 ? 7.172 2.315 -13.754 1.00 73.56 83 TYR A O 1
ATOM 657 N N . VAL A 1 84 ? 8.086 0.769 -12.396 1.00 67.88 84 VAL A N 1
ATOM 658 C CA . VAL A 1 84 ? 9.458 0.896 -12.901 1.00 67.88 84 VAL A CA 1
ATOM 659 C C . VAL A 1 84 ? 9.888 -0.459 -13.470 1.00 67.88 84 VAL A C 1
ATOM 661 O O . VAL A 1 84 ? 10.035 -1.416 -12.703 1.00 67.88 84 VAL A O 1
ATOM 664 N N . PRO A 1 85 ? 10.096 -0.577 -14.795 1.00 68.50 85 PRO A N 1
ATOM 665 C CA . PRO A 1 85 ? 10.576 -1.811 -15.405 1.00 68.50 85 PRO A CA 1
ATOM 666 C C . PRO A 1 85 ? 11.849 -2.335 -14.725 1.00 68.50 85 PRO A C 1
ATOM 668 O O . PRO A 1 85 ? 12.782 -1.582 -14.454 1.00 68.50 85 PRO A O 1
ATOM 671 N N . GLY A 1 86 ? 11.887 -3.639 -14.444 1.00 73.19 86 GLY A N 1
ATOM 672 C CA . GLY A 1 86 ? 13.057 -4.308 -13.864 1.00 73.19 86 GLY A CA 1
ATOM 673 C C . GLY A 1 86 ? 13.201 -4.201 -12.341 1.00 73.19 86 GLY A C 1
ATOM 674 O O . GLY A 1 86 ? 14.139 -4.780 -11.793 1.00 73.19 86 GLY A O 1
ATOM 675 N N . LYS A 1 87 ? 12.290 -3.516 -11.634 1.00 79.62 87 LYS A N 1
ATOM 676 C CA . LYS A 1 87 ? 12.250 -3.519 -10.162 1.00 79.62 87 LYS A CA 1
ATOM 677 C C . LYS A 1 87 ? 11.194 -4.500 -9.630 1.00 79.62 87 LYS A C 1
ATOM 679 O O . LYS A 1 87 ? 10.131 -4.629 -10.239 1.00 79.62 87 LYS A O 1
ATOM 684 N N . PRO A 1 88 ? 11.477 -5.205 -8.515 1.00 82.69 88 PRO A N 1
ATOM 685 C CA . PRO A 1 88 ? 10.510 -6.109 -7.893 1.00 82.69 88 PRO A CA 1
ATOM 686 C C . PRO A 1 88 ? 9.359 -5.345 -7.225 1.00 82.69 88 PRO A C 1
ATOM 688 O O . PRO A 1 88 ? 8.222 -5.811 -7.236 1.00 82.69 88 PRO A O 1
ATOM 691 N N . GLU A 1 89 ? 9.641 -4.153 -6.700 1.00 86.38 89 GLU A N 1
ATOM 692 C CA . GLU A 1 89 ? 8.663 -3.264 -6.080 1.00 86.38 89 GLU A CA 1
ATOM 693 C C . GLU A 1 89 ? 8.456 -2.030 -6.956 1.00 86.38 89 GLU A C 1
ATOM 695 O O . GLU A 1 89 ? 9.435 -1.461 -7.457 1.00 86.38 89 GLU A O 1
ATOM 700 N N . PRO A 1 90 ? 7.201 -1.608 -7.170 1.00 86.19 90 PRO A N 1
ATOM 701 C CA . PRO A 1 90 ? 6.937 -0.373 -7.877 1.00 86.19 90 PRO A CA 1
ATOM 702 C C . PRO A 1 90 ? 7.195 0.838 -6.973 1.00 86.19 90 PRO A C 1
ATOM 704 O O . PRO A 1 90 ? 7.265 0.730 -5.747 1.00 86.19 90 PRO A O 1
ATOM 707 N N . LEU A 1 91 ? 7.282 2.016 -7.585 1.00 86.69 91 LEU A N 1
ATOM 708 C CA . LEU A 1 91 ? 7.240 3.272 -6.851 1.00 86.69 91 LEU A CA 1
ATOM 709 C C . LEU A 1 91 ? 5.788 3.692 -6.629 1.00 86.69 91 LEU A C 1
ATOM 711 O O . LEU A 1 91 ? 4.875 3.315 -7.368 1.00 86.69 91 LEU A O 1
ATOM 715 N N . LEU A 1 92 ? 5.568 4.496 -5.601 1.00 88.94 92 LEU A N 1
ATOM 716 C CA . LEU A 1 92 ? 4.255 5.016 -5.262 1.00 88.94 92 LEU A CA 1
ATOM 717 C C . LEU A 1 92 ? 4.289 6.534 -5.349 1.00 88.94 92 LEU A C 1
ATOM 719 O O . LEU A 1 92 ? 5.135 7.163 -4.736 1.00 88.94 92 LEU A O 1
ATOM 723 N N . MET A 1 93 ? 3.362 7.129 -6.082 1.00 88.25 93 MET A N 1
ATOM 724 C CA . MET A 1 93 ? 3.074 8.551 -5.967 1.00 88.25 93 MET A CA 1
ATOM 725 C C . MET A 1 93 ? 1.937 8.746 -4.985 1.00 88.25 93 MET A C 1
ATOM 727 O O . MET A 1 93 ? 0.882 8.118 -5.108 1.00 88.25 93 MET A O 1
ATOM 731 N N . ALA A 1 94 ? 2.163 9.620 -4.018 1.00 89.31 94 ALA A N 1
ATOM 732 C CA . ALA A 1 94 ? 1.181 10.017 -3.036 1.00 89.31 94 ALA A CA 1
ATOM 733 C C . ALA A 1 94 ? 1.007 11.532 -3.086 1.00 89.31 94 ALA A C 1
ATOM 735 O O . ALA A 1 94 ? 1.983 12.279 -3.050 1.00 89.31 94 ALA A O 1
ATOM 736 N N . GLY A 1 95 ? -0.234 12.000 -3.124 1.00 86.38 95 GLY A N 1
ATOM 737 C CA . GLY A 1 95 ? -0.505 13.424 -2.987 1.00 86.38 95 GLY A CA 1
ATOM 738 C C . GLY A 1 95 ? -1.872 13.687 -2.399 1.00 86.38 95 GLY A C 1
ATOM 739 O O . GLY A 1 95 ? -2.872 13.074 -2.787 1.00 86.38 95 GLY A O 1
ATOM 740 N N . SER A 1 96 ? -1.912 14.602 -1.443 1.00 81.69 96 SER A N 1
A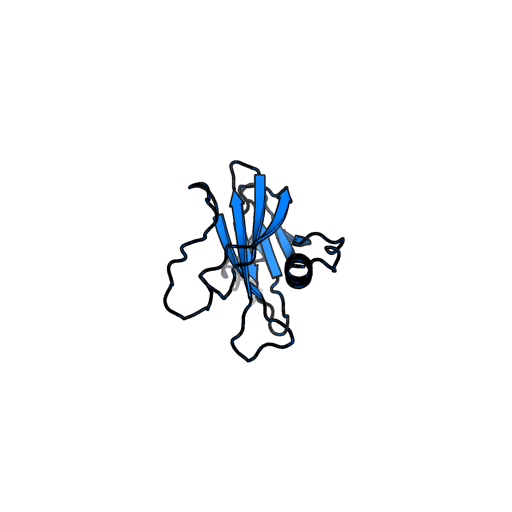TOM 741 C CA . SER A 1 96 ? -3.158 15.105 -0.893 1.00 81.69 96 SER A CA 1
ATOM 742 C C . SER A 1 96 ? -3.698 16.245 -1.765 1.00 81.69 96 SER A C 1
ATOM 744 O O . SER A 1 96 ? -2.914 17.076 -2.210 1.00 81.69 96 SER A O 1
ATOM 746 N N . PRO A 1 97 ? -5.021 16.347 -2.004 1.00 77.06 97 PRO A N 1
ATOM 747 C CA . PRO A 1 97 ? -5.625 17.513 -2.650 1.00 77.06 97 PRO A CA 1
ATOM 748 C C . PRO A 1 97 ? -5.343 18.835 -1.929 1.00 77.06 97 PRO A C 1
ATOM 750 O O . PRO A 1 97 ? -5.451 19.895 -2.541 1.00 77.06 97 PRO A O 1
ATOM 753 N N . THR A 1 98 ? -5.027 18.781 -0.633 1.00 77.69 98 THR A N 1
ATOM 754 C CA . THR A 1 98 ? -4.657 19.965 0.152 1.00 77.69 98 THR A CA 1
ATOM 755 C C . THR A 1 98 ? -3.179 20.329 -0.001 1.00 77.69 98 THR A C 1
ATOM 757 O O . THR A 1 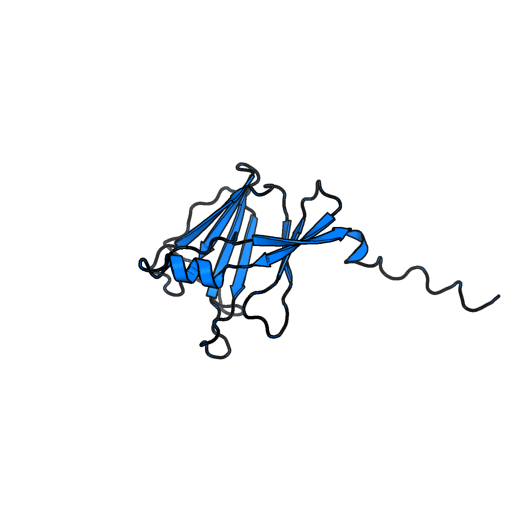98 ? -2.799 21.474 0.239 1.00 77.69 98 THR A O 1
ATOM 760 N N . GLU A 1 99 ? -2.350 19.398 -0.478 1.00 76.69 99 GLU A N 1
ATOM 761 C CA . GLU A 1 99 ? -0.943 19.624 -0.782 1.00 76.69 99 GLU A CA 1
ATOM 762 C C . GLU A 1 99 ? -0.758 19.986 -2.266 1.00 76.69 99 GLU A C 1
ATOM 764 O O . GLU A 1 99 ? -1.339 19.392 -3.171 1.00 76.69 99 GLU A O 1
ATOM 769 N N . ARG A 1 100 ? 0.111 20.962 -2.558 1.00 73.50 100 ARG A N 1
ATOM 770 C CA . ARG A 1 100 ? 0.473 21.320 -3.950 1.00 73.50 100 ARG A CA 1
ATOM 771 C C . ARG A 1 100 ? 1.546 20.398 -4.555 1.00 73.50 100 ARG A C 1
ATOM 773 O O . ARG A 1 100 ? 1.984 20.613 -5.690 1.00 73.50 100 ARG A O 1
ATOM 780 N N . MET A 1 101 ? 1.992 19.400 -3.796 1.00 77.62 101 MET A N 1
ATOM 781 C CA . MET A 1 101 ? 3.119 18.525 -4.111 1.00 77.62 101 MET A CA 1
ATOM 782 C C . MET A 1 101 ? 2.656 17.069 -4.201 1.00 77.62 101 MET A C 1
ATOM 784 O O . MET A 1 101 ? 1.768 16.644 -3.471 1.00 77.62 101 MET A O 1
ATOM 788 N N . GLN A 1 102 ? 3.282 16.307 -5.093 1.00 82.31 102 GLN A N 1
ATOM 789 C CA . GLN A 1 102 ? 3.258 14.850 -5.089 1.00 82.31 102 GLN A CA 1
ATOM 790 C C . GLN A 1 102 ? 4.581 14.332 -4.560 1.00 82.31 102 GLN A C 1
ATOM 792 O O . GLN A 1 102 ? 5.653 14.832 -4.917 1.00 82.31 102 GLN A O 1
ATOM 797 N N . LYS A 1 103 ? 4.479 13.283 -3.763 1.00 87.06 103 LYS A N 1
ATOM 798 C CA . LYS A 1 103 ? 5.578 12.591 -3.119 1.00 87.06 103 LYS A CA 1
ATOM 799 C C . LYS A 1 103 ? 5.804 11.283 -3.849 1.00 87.06 103 LYS A C 1
ATOM 801 O O . LYS A 1 103 ? 4.902 10.453 -3.925 1.00 87.06 103 LYS A O 1
ATOM 806 N N . LEU A 1 104 ? 7.000 11.116 -4.394 1.00 87.12 104 LEU A N 1
ATOM 807 C CA . LEU A 1 104 ? 7.492 9.832 -4.855 1.00 87.12 104 LEU A CA 1
ATOM 808 C C . LEU A 1 104 ? 7.994 9.064 -3.637 1.00 87.12 104 LEU A C 1
ATOM 810 O O . LEU A 1 104 ? 8.987 9.437 -3.006 1.00 87.12 104 LEU A O 1
ATOM 814 N N . CYS A 1 105 ? 7.304 7.984 -3.330 1.00 88.62 105 CYS A N 1
ATOM 815 C CA . CYS A 1 105 ? 7.603 7.087 -2.241 1.00 88.62 105 CYS A CA 1
ATOM 816 C C . CYS A 1 105 ? 8.211 5.792 -2.779 1.00 88.62 105 CYS A C 1
ATOM 818 O O . CYS A 1 105 ? 7.733 5.204 -3.755 1.00 88.62 105 CYS A O 1
ATOM 820 N N . HIS A 1 106 ? 9.259 5.338 -2.106 1.00 88.19 106 HIS A N 1
ATOM 821 C CA . HIS A 1 106 ? 9.748 3.979 -2.233 1.00 88.19 106 HIS A CA 1
ATOM 822 C C . HIS A 1 106 ? 8.939 3.067 -1.314 1.00 88.19 106 HIS A C 1
ATOM 824 O O . HIS A 1 106 ? 8.476 3.492 -0.251 1.00 88.19 106 HIS A O 1
ATOM 830 N N . LEU A 1 107 ? 8.765 1.824 -1.743 1.00 90.00 107 LEU A N 1
ATOM 831 C CA . LEU A 1 107 ? 8.110 0.797 -0.956 1.00 90.00 107 LEU A CA 1
ATOM 832 C C . LEU A 1 107 ? 9.177 -0.141 -0.403 1.00 90.00 107 LEU A C 1
ATOM 834 O O . LEU A 1 107 ? 10.079 -0.524 -1.136 1.00 90.00 107 LEU A O 1
ATOM 838 N N . ASN A 1 108 ? 9.057 -0.498 0.871 1.00 89.06 108 ASN A N 1
ATOM 839 C CA . ASN A 1 108 ? 9.725 -1.660 1.444 1.00 89.06 108 ASN A CA 1
ATOM 840 C C . ASN A 1 108 ? 8.647 -2.639 1.911 1.00 89.06 108 ASN A C 1
ATOM 842 O O . ASN A 1 108 ? 8.343 -2.751 3.094 1.00 89.06 108 ASN A O 1
ATOM 846 N N . LEU A 1 109 ? 7.964 -3.263 0.964 1.00 89.81 109 LEU A N 1
ATOM 847 C CA . LEU A 1 109 ? 6.808 -4.112 1.211 1.00 89.81 109 LEU A CA 1
ATOM 848 C C . LEU A 1 109 ? 7.199 -5.590 1.251 1.00 89.81 109 LEU A C 1
ATOM 850 O O . LEU A 1 109 ? 6.704 -6.320 2.105 1.00 89.81 109 LEU A O 1
ATOM 854 N N . ILE A 1 110 ? 8.084 -6.038 0.358 1.00 89.12 110 ILE A N 1
ATOM 855 C CA . ILE A 1 110 ? 8.483 -7.448 0.242 1.00 89.12 110 ILE A CA 1
ATOM 856 C C . ILE A 1 110 ? 9.113 -7.940 1.546 1.00 89.12 110 ILE A C 1
ATOM 858 O O . ILE A 1 110 ? 8.727 -8.998 2.047 1.00 89.12 110 ILE A O 1
ATOM 862 N N . GLU A 1 111 ? 10.047 -7.180 2.123 1.00 87.31 111 GLU A N 1
ATOM 863 C CA . GLU A 1 111 ? 10.714 -7.568 3.372 1.00 87.31 111 GLU A CA 1
ATOM 864 C C . GLU A 1 111 ? 9.731 -7.614 4.545 1.00 87.31 111 GLU A C 1
ATOM 866 O O . GLU A 1 111 ? 9.754 -8.551 5.340 1.00 87.31 111 GLU A O 1
ATOM 871 N N . TRP A 1 112 ? 8.820 -6.642 4.622 1.00 90.44 112 TRP A N 1
ATOM 872 C CA . TRP A 1 112 ? 7.796 -6.592 5.662 1.00 90.44 112 TRP A CA 1
ATOM 873 C C . TRP A 1 112 ? 6.782 -7.730 5.543 1.00 90.44 112 TRP A C 1
ATOM 875 O O . TRP A 1 112 ? 6.462 -8.360 6.548 1.00 90.44 112 TRP A O 1
ATOM 885 N N . CYS A 1 113 ? 6.307 -8.041 4.335 1.00 88.88 113 CYS A N 1
ATOM 886 C CA . CYS A 1 113 ? 5.462 -9.211 4.094 1.00 88.88 113 CYS A CA 1
ATOM 887 C C . CYS A 1 113 ? 6.188 -10.501 4.495 1.00 88.88 113 CYS A C 1
ATOM 889 O O . CYS A 1 113 ? 5.603 -11.344 5.166 1.00 88.88 113 CYS A O 1
ATOM 891 N N . THR A 1 114 ? 7.472 -10.626 4.147 1.00 87.62 114 THR A N 1
ATOM 892 C CA . THR A 1 114 ? 8.291 -11.796 4.504 1.00 87.62 114 THR A CA 1
ATOM 893 C C . THR A 1 114 ? 8.410 -11.940 6.022 1.00 87.62 114 THR A C 1
ATOM 895 O O . THR A 1 114 ? 8.113 -13.004 6.556 1.00 87.62 114 THR A O 1
ATOM 898 N N . ALA A 1 115 ? 8.737 -10.859 6.737 1.00 87.56 115 ALA A N 1
ATOM 899 C CA . ALA A 1 115 ? 8.840 -10.868 8.197 1.00 87.56 115 ALA A CA 1
ATOM 900 C C . ALA A 1 115 ? 7.501 -11.126 8.909 1.00 87.56 115 ALA A C 1
ATOM 902 O O . ALA A 1 115 ? 7.477 -11.587 10.044 1.00 87.56 115 ALA A O 1
ATOM 903 N N . LYS A 1 116 ? 6.367 -10.830 8.264 1.00 87.12 116 LYS A N 1
ATOM 904 C CA . LYS A 1 116 ? 5.035 -11.158 8.796 1.00 87.12 116 LYS A CA 1
ATOM 905 C C . LYS A 1 116 ? 4.622 -12.607 8.548 1.00 87.12 116 LYS A C 1
ATOM 907 O O . LYS A 1 116 ? 3.751 -13.100 9.256 1.00 87.12 116 LYS A O 1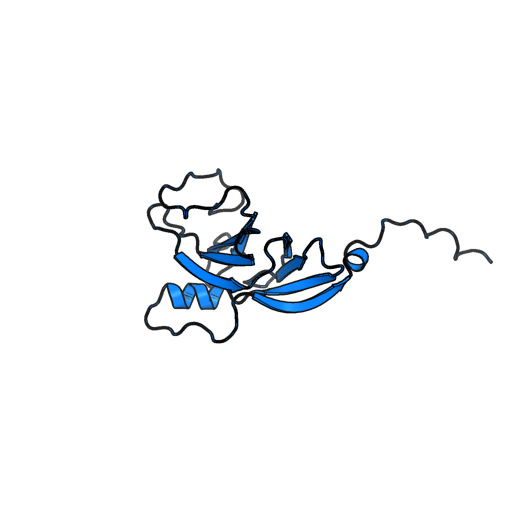
ATOM 912 N N . LEU A 1 117 ? 5.209 -13.259 7.548 1.00 84.69 117 LEU A N 1
ATOM 913 C CA . LEU A 1 117 ? 4.9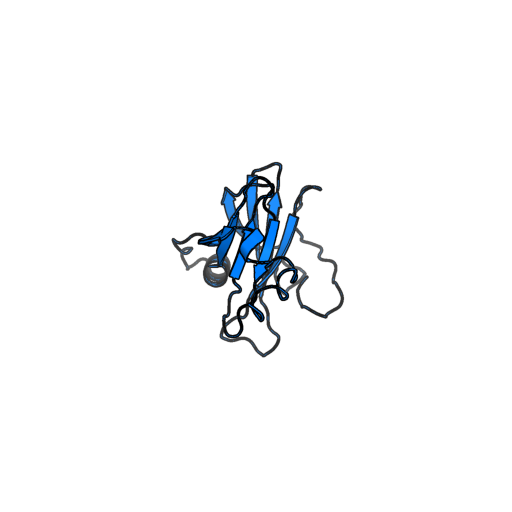52 -14.660 7.215 1.00 84.69 117 LEU A CA 1
ATOM 914 C C . LEU A 1 117 ? 5.916 -15.625 7.928 1.00 84.69 117 LEU A C 1
ATOM 916 O O . LEU A 1 117 ? 5.557 -16.783 8.122 1.00 84.69 117 LEU A O 1
ATOM 920 N N . ASP A 1 118 ? 7.108 -15.167 8.324 1.00 85.06 118 ASP A N 1
ATOM 921 C CA . ASP A 1 118 ? 8.083 -15.938 9.108 1.00 85.06 118 ASP A CA 1
ATOM 922 C C . ASP A 1 118 ? 8.304 -15.303 10.488 1.00 85.06 118 ASP A C 1
ATOM 924 O O . ASP A 1 118 ? 9.010 -14.305 10.624 1.00 85.06 118 ASP A O 1
ATOM 928 N N . GLU A 1 119 ? 7.744 -15.923 11.530 1.00 80.31 119 GLU A N 1
ATOM 929 C CA . GLU A 1 119 ? 7.814 -15.449 12.922 1.00 80.31 119 GLU A CA 1
ATOM 930 C C . GLU A 1 119 ? 9.240 -15.367 13.491 1.00 80.31 119 GLU A C 1
ATOM 932 O O . GLU A 1 119 ? 9.467 -14.726 14.518 1.00 80.31 119 GLU A O 1
ATOM 937 N N . ARG A 1 120 ? 10.223 -16.004 12.842 1.00 88.75 120 ARG A N 1
ATOM 938 C CA . ARG A 1 120 ? 11.631 -15.960 13.268 1.00 88.75 120 ARG A CA 1
ATOM 939 C C . ARG A 1 120 ? 12.337 -14.690 12.800 1.00 88.75 120 ARG A C 1
ATOM 941 O O . ARG A 1 120 ? 13.425 -14.385 13.289 1.00 88.75 120 ARG A O 1
ATOM 948 N N . MET A 1 121 ? 11.760 -13.973 11.837 1.00 86.31 121 MET A N 1
ATOM 949 C CA . MET A 1 121 ? 12.324 -12.739 11.307 1.00 86.31 121 MET A CA 1
ATOM 950 C C . MET A 1 121 ? 11.790 -11.529 12.070 1.00 86.31 121 MET A C 1
ATOM 952 O O . MET A 1 121 ? 10.591 -11.376 12.288 1.00 86.31 121 MET A O 1
ATOM 956 N N . SER A 1 122 ? 12.686 -10.617 12.441 1.00 85.56 122 SER A N 1
ATOM 957 C CA . SER A 1 122 ? 12.270 -9.312 12.936 1.00 85.56 122 SER A CA 1
ATOM 958 C C . SER A 1 122 ? 11.807 -8.427 11.771 1.00 85.56 122 SER A C 1
ATOM 960 O O . SER A 1 122 ? 12.404 -8.466 10.690 1.00 85.56 122 SER A O 1
ATOM 962 N N . PRO A 1 123 ? 10.760 -7.605 11.965 1.00 82.88 123 PRO A N 1
ATOM 963 C CA . PRO A 1 123 ? 10.364 -6.633 10.959 1.00 82.88 123 PRO A CA 1
ATOM 964 C C . PRO A 1 123 ? 11.508 -5.656 10.637 1.00 82.88 123 PRO A C 1
ATOM 966 O O . PRO A 1 123 ? 12.266 -5.285 11.544 1.00 82.88 123 PRO A O 1
ATOM 969 N N . PRO A 1 124 ? 11.633 -5.197 9.378 1.00 86.88 124 PRO A N 1
ATOM 970 C CA . PRO A 1 124 ? 12.612 -4.181 9.012 1.00 86.88 124 PRO A CA 1
ATOM 971 C C . PRO A 1 124 ? 12.457 -2.895 9.837 1.00 86.88 124 PRO A C 1
ATOM 973 O O . PRO A 1 124 ? 11.364 -2.531 10.263 1.00 86.88 124 PRO A O 1
ATOM 976 N N . LYS A 1 125 ? 13.558 -2.157 10.031 1.00 86.00 125 LYS A N 1
ATOM 977 C CA . LYS A 1 125 ? 13.535 -0.868 10.754 1.00 86.00 125 LYS A CA 1
ATOM 978 C C . LYS A 1 125 ? 12.934 0.278 9.936 1.00 86.00 125 LYS A C 1
ATOM 980 O O . LYS A 1 125 ? 12.439 1.241 10.512 1.00 86.00 125 LYS A O 1
ATOM 985 N N . ALA A 1 126 ? 13.030 0.206 8.609 1.00 85.75 126 ALA A N 1
ATOM 986 C CA . ALA A 1 126 ? 12.507 1.233 7.717 1.00 85.75 126 ALA A CA 1
ATOM 987 C C . ALA A 1 126 ? 10.979 1.104 7.572 1.00 85.75 126 ALA A C 1
ATOM 989 O O . ALA A 1 126 ? 10.477 -0.024 7.543 1.00 85.75 126 ALA A O 1
ATOM 990 N N . PRO A 1 127 ? 10.238 2.220 7.446 1.00 87.69 127 PRO A N 1
ATOM 991 C CA . PRO A 1 127 ? 8.802 2.168 7.198 1.00 87.69 127 PRO A CA 1
ATOM 992 C C . PRO A 1 127 ? 8.504 1.520 5.841 1.00 87.69 127 PRO A C 1
ATOM 994 O O . PRO A 1 127 ? 9.305 1.594 4.911 1.00 87.69 127 PRO A O 1
ATOM 997 N N . VAL A 1 128 ? 7.314 0.925 5.713 1.00 90.81 128 VAL A N 1
ATOM 998 C CA . VAL A 1 128 ? 6.858 0.305 4.453 1.00 90.81 128 VAL A CA 1
ATOM 999 C C . VAL A 1 128 ? 6.778 1.328 3.316 1.00 90.81 128 VAL A C 1
ATOM 1001 O O . VAL A 1 128 ? 6.959 0.973 2.156 1.00 90.81 128 VAL A O 1
ATOM 1004 N N . ILE A 1 129 ? 6.509 2.595 3.640 1.00 90.12 129 ILE A N 1
ATOM 1005 C CA . ILE A 1 129 ? 6.434 3.706 2.691 1.00 90.12 129 ILE A CA 1
ATOM 1006 C C . ILE A 1 129 ? 7.451 4.756 3.118 1.00 90.12 129 ILE A C 1
ATOM 1008 O O . ILE A 1 129 ? 7.352 5.311 4.212 1.00 90.12 129 ILE A O 1
ATOM 1012 N N . GLU A 1 130 ? 8.407 5.041 2.243 1.00 89.06 130 GLU A N 1
ATOM 1013 C CA . GLU A 1 130 ? 9.476 6.006 2.488 1.00 89.06 130 GLU A CA 1
ATOM 1014 C C . GLU A 1 130 ? 9.430 7.108 1.425 1.00 89.06 130 GLU A C 1
ATOM 1016 O O . GLU A 1 130 ? 9.603 6.833 0.237 1.00 89.06 130 GLU A O 1
ATOM 1021 N N . GLU A 1 131 ? 9.212 8.363 1.826 1.00 87.44 131 GLU A N 1
ATOM 1022 C CA . GLU A 1 131 ? 9.287 9.505 0.908 1.00 87.44 131 GLU A CA 1
ATOM 1023 C C . GLU A 1 131 ? 10.729 9.664 0.403 1.00 87.44 131 GLU A C 1
ATOM 1025 O O . GLU A 1 131 ? 11.651 9.884 1.185 1.00 87.44 131 GLU A O 1
ATOM 1030 N N . LYS A 1 132 ? 10.935 9.551 -0.914 1.00 83.31 132 LYS A N 1
ATOM 1031 C CA . LYS A 1 132 ? 12.248 9.773 -1.538 1.00 83.31 132 LYS A CA 1
ATOM 1032 C C . LYS A 1 132 ? 12.393 11.188 -2.052 1.00 83.31 132 LYS A C 1
ATOM 1034 O O . LYS A 1 132 ? 13.469 11.771 -1.962 1.00 83.31 132 LYS A O 1
ATOM 1039 N N . PHE A 1 133 ? 11.339 11.706 -2.669 1.00 79.75 133 PHE A N 1
ATOM 1040 C CA . PHE A 1 133 ? 11.418 12.965 -3.384 1.00 79.75 133 PHE A CA 1
ATOM 1041 C C . PHE A 1 133 ? 10.036 13.578 -3.604 1.00 79.75 133 PHE A C 1
ATOM 1043 O O . PHE A 1 133 ? 9.054 12.864 -3.777 1.00 79.75 133 PHE A O 1
ATOM 1050 N N . SER A 1 134 ? 9.977 14.906 -3.655 1.00 77.06 134 SER A N 1
ATOM 1051 C CA . SER A 1 134 ? 8.742 15.677 -3.785 1.00 77.06 134 SER A CA 1
ATOM 1052 C C . SER A 1 134 ? 8.793 16.581 -5.020 1.00 77.06 134 SER A C 1
ATOM 1054 O O . SER A 1 134 ? 9.752 17.332 -5.201 1.00 77.06 134 SER A O 1
ATOM 1056 N N . ARG A 1 135 ? 7.750 16.560 -5.865 1.00 66.25 135 ARG A N 1
ATOM 1057 C CA . ARG A 1 135 ? 7.587 17.488 -7.008 1.00 66.25 135 ARG A CA 1
ATOM 1058 C C . ARG A 1 135 ? 6.233 18.177 -7.010 1.00 66.25 135 ARG A C 1
ATOM 1060 O O . ARG A 1 135 ? 5.242 17.625 -6.552 1.00 66.25 135 ARG A O 1
ATOM 1067 N N . LYS A 1 136 ? 6.170 19.374 -7.597 1.00 64.38 136 LYS A N 1
ATOM 1068 C CA . LYS A 1 136 ? 4.901 20.075 -7.846 1.00 64.38 136 LYS A CA 1
ATOM 1069 C C . LYS A 1 136 ? 4.034 19.264 -8.809 1.00 64.38 136 LYS A C 1
ATOM 1071 O O . LYS A 1 136 ? 4.542 18.793 -9.826 1.00 64.38 136 LYS A O 1
ATOM 1076 N N . MET A 1 137 ? 2.729 19.192 -8.542 1.00 56.88 137 MET A N 1
ATOM 1077 C CA . MET A 1 137 ? 1.752 18.526 -9.421 1.00 56.88 137 MET A CA 1
ATOM 1078 C C . MET A 1 137 ? 1.864 18.969 -10.888 1.00 56.88 137 MET A C 1
ATOM 1080 O O . MET A 1 137 ? 1.955 18.132 -11.778 1.00 56.88 137 MET A O 1
ATOM 1084 N N . ALA A 1 138 ? 1.966 20.279 -11.128 1.00 61.25 138 ALA A N 1
ATOM 1085 C CA . ALA A 1 138 ? 2.079 20.856 -12.471 1.00 61.25 138 ALA A CA 1
ATOM 1086 C C . ALA A 1 138 ? 3.327 20.402 -13.259 1.00 61.25 138 ALA A C 1
ATOM 1088 O O . ALA A 1 138 ? 3.371 20.536 -14.471 1.00 61.25 138 ALA A O 1
ATOM 1089 N N . SER A 1 139 ? 4.354 19.859 -12.594 1.00 61.69 139 SER A N 1
ATOM 1090 C CA . SER A 1 139 ? 5.580 19.407 -13.273 1.00 61.69 139 SER A CA 1
ATOM 1091 C C . SER A 1 139 ? 5.507 17.980 -13.823 1.00 61.69 139 SER A C 1
ATOM 1093 O O . SER A 1 139 ? 6.373 17.581 -14.595 1.00 61.69 139 SER A O 1
ATOM 1095 N N . LEU A 1 140 ? 4.513 17.195 -13.399 1.00 55.56 140 LEU A N 1
ATOM 1096 C CA . LEU A 1 140 ? 4.333 15.795 -13.804 1.00 55.56 140 LEU A CA 1
ATOM 1097 C C . LEU A 1 140 ? 3.389 15.657 -15.006 1.00 55.56 140 LEU A C 1
ATOM 1099 O O . LEU A 1 140 ? 3.500 14.707 -15.775 1.00 55.56 140 LEU A O 1
ATOM 1103 N N . TRP A 1 141 ? 2.500 16.633 -15.175 1.00 52.06 141 TRP A N 1
ATOM 1104 C CA . TRP A 1 141 ? 1.674 16.825 -16.357 1.00 52.06 141 TRP A CA 1
ATOM 1105 C C . TRP A 1 141 ? 2.098 18.163 -16.950 1.00 52.06 141 TRP A C 1
ATOM 1107 O O . TRP A 1 141 ? 1.503 19.173 -16.571 1.00 52.06 141 TRP A O 1
ATOM 1117 N N . PRO A 1 142 ? 3.152 18.214 -17.792 1.00 52.53 142 PRO A N 1
ATOM 1118 C CA . PRO A 1 142 ? 3.427 19.430 -18.542 1.00 52.53 142 PRO A CA 1
ATOM 1119 C C . PRO A 1 142 ? 2.124 19.803 -19.243 1.00 52.53 142 PRO A C 1
ATOM 1121 O O . PRO A 1 142 ? 1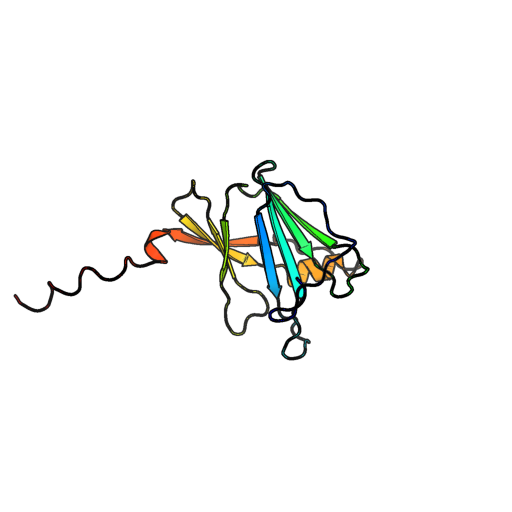.525 18.952 -19.908 1.00 52.53 142 PRO A O 1
ATOM 1124 N N . GLU A 1 143 ? 1.626 21.013 -18.984 1.00 53.56 143 GLU A N 1
ATOM 1125 C CA . GLU A 1 143 ? 0.388 21.473 -19.599 1.00 53.56 143 GLU A CA 1
ATOM 1126 C C . GLU A 1 143 ? 0.504 21.227 -21.103 1.00 53.56 143 GLU A C 1
ATOM 1128 O O . GLU A 1 143 ? 1.507 21.584 -21.725 1.00 53.56 143 GLU A O 1
ATOM 1133 N N . GLY A 1 144 ? -0.464 20.485 -21.648 1.00 51.78 144 GLY A N 1
ATOM 1134 C CA . GLY A 1 144 ? -0.456 20.088 -23.047 1.00 51.78 144 GLY A CA 1
ATOM 1135 C C . GLY A 1 144 ? -0.176 21.305 -23.918 1.00 51.78 144 GLY A C 1
ATOM 1136 O O . GLY A 1 144 ? -0.826 22.335 -23.751 1.00 51.78 144 GLY A O 1
ATOM 1137 N N . GLY A 1 145 ? 0.816 21.162 -24.798 1.00 49.41 145 GLY A N 1
ATOM 1138 C CA . GLY A 1 145 ? 1.383 22.209 -25.638 1.00 49.41 145 GLY A CA 1
ATOM 1139 C C . GLY A 1 145 ? 0.415 23.330 -26.006 1.00 49.41 145 GLY A C 1
ATOM 1140 O O . GLY A 1 145 ? -0.432 23.189 -26.886 1.00 49.41 145 GLY A O 1
ATOM 1141 N N . ARG A 1 146 ? 0.618 24.477 -25.372 1.00 49.16 146 ARG A N 1
ATOM 1142 C CA . ARG A 1 146 ? 0.401 25.788 -25.971 1.00 49.16 146 ARG A CA 1
ATOM 1143 C C . ARG A 1 146 ? 1.605 26.628 -25.597 1.00 49.16 146 ARG A C 1
ATOM 1145 O O . ARG A 1 146 ? 1.560 27.317 -24.598 1.00 49.16 146 ARG A O 1
ATOM 1152 N N . ASP A 1 147 ? 2.692 26.406 -26.331 1.00 48.28 147 ASP A N 1
ATOM 1153 C CA . ASP A 1 147 ? 3.692 27.422 -26.687 1.00 48.28 147 ASP A CA 1
ATOM 1154 C C . ASP A 1 147 ? 4.766 26.785 -27.584 1.00 48.28 147 ASP A C 1
ATOM 1156 O O . ASP A 1 147 ? 5.945 26.699 -27.262 1.00 48.28 147 ASP A O 1
ATOM 1160 N N . THR A 1 148 ? 4.345 26.306 -28.757 1.00 47.25 148 THR A N 1
ATOM 1161 C CA . THR A 1 148 ? 5.254 26.043 -29.888 1.00 47.25 148 THR A CA 1
ATOM 1162 C C . THR A 1 148 ? 4.856 26.899 -31.080 1.00 47.25 148 THR A C 1
ATOM 1164 O O . THR A 1 148 ? 4.644 26.398 -32.181 1.00 47.25 148 THR A O 1
ATOM 1167 N N . SER A 1 149 ? 4.712 28.201 -30.854 1.00 47.16 149 SER A N 1
ATOM 1168 C CA . SER A 1 149 ? 4.627 29.171 -31.945 1.00 47.16 149 SER A CA 1
ATOM 1169 C C . SER A 1 149 ? 4.939 30.574 -31.441 1.00 47.16 149 SER A C 1
ATOM 1171 O O . SER A 1 149 ? 4.089 31.448 -31.526 1.00 47.16 149 SER A O 1
ATOM 1173 N N . GLN A 1 150 ? 6.144 30.775 -30.895 1.00 43.72 150 GLN A N 1
ATOM 1174 C CA . GLN A 1 150 ? 6.808 32.086 -30.864 1.00 43.72 150 GLN A CA 1
ATOM 1175 C C . GLN A 1 150 ? 8.286 31.982 -30.441 1.00 43.72 150 GLN A C 1
ATOM 1177 O O . GLN A 1 150 ? 8.747 32.700 -29.572 1.00 43.72 150 GLN A O 1
ATOM 1182 N N . GLU A 1 151 ? 9.059 31.087 -31.059 1.00 42.38 151 GLU A N 1
ATOM 1183 C CA . GLU A 1 151 ? 10.532 31.175 -30.983 1.00 42.38 151 GLU A CA 1
ATOM 1184 C C . GLU A 1 151 ? 11.204 30.576 -32.231 1.00 42.38 151 GLU A C 1
ATOM 1186 O O . GLU A 1 151 ? 12.212 29.880 -32.187 1.00 42.38 151 GLU A O 1
ATOM 1191 N N . ALA A 1 152 ? 10.595 30.838 -33.388 1.00 45.53 152 ALA A N 1
ATOM 1192 C CA . ALA A 1 152 ? 11.193 30.600 -34.697 1.00 45.53 152 ALA A CA 1
ATOM 1193 C C . ALA A 1 152 ? 10.686 31.649 -35.699 1.00 45.53 152 ALA A C 1
ATOM 1195 O O . ALA A 1 152 ? 10.023 31.299 -36.668 1.00 45.53 152 ALA A O 1
ATOM 1196 N N . ALA A 1 153 ? 10.911 32.933 -35.394 1.00 42.88 153 ALA A N 1
ATOM 1197 C CA . ALA A 1 153 ? 11.047 34.049 -36.344 1.00 42.88 153 ALA A CA 1
ATOM 1198 C C . ALA A 1 153 ? 10.999 35.393 -35.593 1.00 42.88 153 ALA A C 1
ATOM 1200 O O . ALA A 1 153 ? 9.922 35.965 -35.427 1.00 4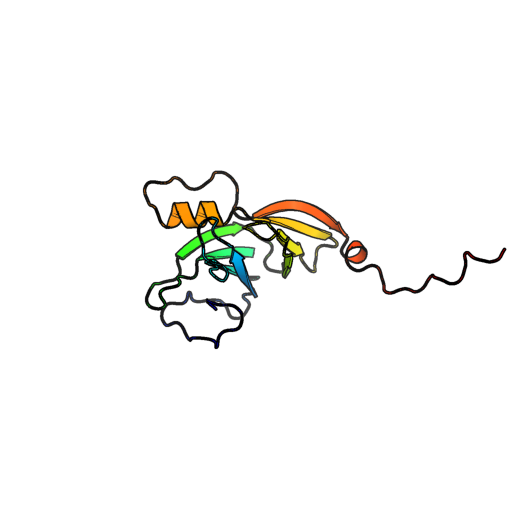2.88 153 ALA A O 1
ATOM 1201 N N . ALA A 1 154 ? 12.164 35.873 -35.156 1.00 35.69 154 ALA A N 1
ATOM 1202 C CA . ALA A 1 154 ? 12.570 37.283 -35.164 1.00 35.69 154 ALA A CA 1
ATOM 1203 C C . ALA A 1 154 ? 14.058 37.360 -34.807 1.00 35.69 154 ALA A C 1
ATOM 1205 O O . ALA A 1 154 ? 14.411 36.907 -33.697 1.00 35.69 154 ALA A O 1
#

Secondary structure (DSSP, 8-state):
--STTSPPPP-SSPPP--TT-EEEEEEE--TT--TT--EEEEEEEETTTTEEEEEEE-SSTTSPPEEEEEEE--TT-EEEEE--TT-SS-EEEEE-TT-SEEEEEEE--HHHHHHHH-TTSPPPSS-SEEEEEEEEGGGTSPPP---SSSSS--